Protein AF-A0A7S2RRD7-F1 (afdb_monomer)

Foldseek 3Di:
DPDPDAADDDPPPFDWAEKDWQAQDPPWGKMWTWTADAPDKIKIWIWTQDPVVSYIDTQAMEIDDAGFQYWEHFHNDSQWIWTWGDHPLAIWIFIFGDDRHPHDVPDYYHTHTQDTPPDDDDPSWHWRYKYFDHQDPPPDDPPDPPPSRRQWMWIDIPVDIDIDGHDVSHD

InterPro domains:
  IPR015943 WD40/YVTN repeat-like-containing domain superfamily [G3DSA:2.130.10.10] (2-171)
  IPR036322 WD40-repeat-containing domain s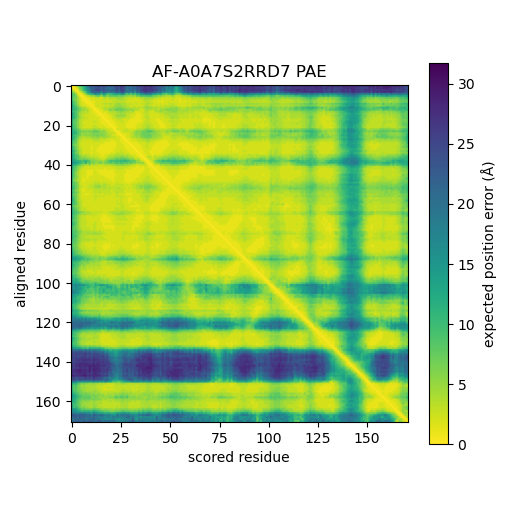uperfamily [SSF50978] (13-169)
  IPR040323 EARP and GARP complex-interacting protein 1 [PTHR14205] (6-167)
  IPR059104 EIPR1-like, beta-propeller [PF23609] (5-142)

Sequence (171 aa):
MFSTSAATYGLGKHHCRSIGAVCGVPDRHLFIAGTTCVNEGNEVHVVEFDENANAFQQVARFDHKGEVWDLAPHPSDASLLLTCSRNGGKSSGQLFRMDIEHVQPGESRELESLGALPIKTLGDSLLRRMVWHPAGDDDALPGAQARCTSERFVSVQDDTVRLWELAEGRL

Nearest PDB structures (foldseek):
  6bw3-assembly2_A  TM=5.111E-01  e=4.130E-05  Homo sapiens
  6bw3-assembly1_C  TM=5.225E-01  e=6.668E-05  Homo sapiens
  5vtb-assembly1_A  TM=5.385E-01  e=8.250E-05  Homo sapiens
  2yb8-assembly1_B  TM=5.044E-01  e=9.176E-05  Drosophila melanogaster
  7m40-assembly2_B  TM=4.758E-01  e=3.861E-04  Homo sapiens

Organism: NCBI:txid96639

Secondary structure (DSSP, 8-state):
---S-------TTSEEEEEEEE-S-TT-EEEEEEEE-SSS-EEEEEEEEETTTTEEEEEEEEEESSEEEEEEE-SS-TTEEEEEEEETTEEEEEEEE---SSPPTT--EE-EEEEE------TT--EEEEEEPP---TT--TTS-------EEEEEESS-EEEEE-BTTB-

Structure (mmCIF, N/CA/C/O backbone):
data_AF-A0A7S2RRD7-F1
#
_entry.id   AF-A0A7S2RRD7-F1
#
loop_
_atom_site.group_PDB
_atom_site.id
_atom_site.type_symbol
_atom_site.label_atom_id
_atom_site.label_alt_id
_atom_site.label_comp_id
_atom_site.label_asym_id
_atom_site.label_entity_id
_atom_site.label_seq_id
_atom_site.pdbx_PDB_ins_code
_atom_site.Cartn_x
_atom_site.Cartn_y
_atom_site.Cartn_z
_atom_site.occupancy
_atom_site.B_iso_or_equiv
_atom_site.auth_seq_id
_atom_site.auth_comp_id
_atom_site.auth_asym_id
_atom_site.auth_atom_id
_atom_site.pdbx_PDB_model_num
ATOM 1 N N . MET A 1 1 ? 22.011 -22.556 -8.743 1.00 44.22 1 MET A N 1
ATOM 2 C CA . MET A 1 1 ? 22.817 -21.378 -8.361 1.00 44.22 1 MET A CA 1
ATOM 3 C C . MET A 1 1 ? 21.889 -20.181 -8.408 1.00 44.22 1 MET A C 1
ATOM 5 O O . MET A 1 1 ? 21.369 -19.909 -9.479 1.00 44.22 1 MET A O 1
ATOM 9 N N . PHE A 1 2 ? 21.605 -19.537 -7.276 1.00 51.81 2 PHE A N 1
ATOM 10 C CA . PHE A 1 2 ? 20.899 -18.254 -7.283 1.00 51.81 2 PHE A CA 1
ATOM 11 C C . PHE A 1 2 ? 21.908 -17.177 -7.690 1.00 51.81 2 PHE A C 1
ATOM 13 O O . PHE A 1 2 ? 22.999 -17.126 -7.122 1.00 51.81 2 PHE A O 1
ATOM 20 N N . SER A 1 3 ? 21.582 -16.377 -8.705 1.00 52.97 3 SER A N 1
ATOM 21 C CA . SER A 1 3 ? 22.356 -15.181 -9.046 1.00 52.97 3 SER A CA 1
ATOM 22 C C . SER A 1 3 ? 22.359 -14.242 -7.834 1.00 52.97 3 SER A C 1
ATOM 24 O O . SER A 1 3 ? 21.310 -13.971 -7.257 1.00 52.97 3 SER A O 1
ATOM 26 N N . THR A 1 4 ? 23.534 -13.800 -7.391 1.00 61.62 4 THR A N 1
ATOM 27 C CA . THR A 1 4 ? 23.747 -13.134 -6.091 1.00 61.62 4 THR A CA 1
ATOM 28 C C . THR A 1 4 ? 23.563 -11.611 -6.118 1.00 61.62 4 THR A C 1
ATOM 30 O O . THR A 1 4 ? 24.089 -10.924 -5.246 1.00 61.62 4 THR A O 1
ATOM 33 N N . SER A 1 5 ? 22.846 -11.052 -7.097 1.00 79.00 5 SER A N 1
ATOM 34 C CA . SER A 1 5 ? 22.579 -9.607 -7.161 1.00 79.00 5 SER A CA 1
ATOM 35 C C . SER A 1 5 ? 21.092 -9.328 -6.954 1.00 79.00 5 SER A C 1
ATOM 37 O O . SER A 1 5 ? 20.273 -9.610 -7.825 1.00 79.00 5 SER A O 1
ATOM 39 N N . ALA A 1 6 ? 20.748 -8.802 -5.777 1.00 86.31 6 ALA A N 1
ATOM 40 C CA . ALA A 1 6 ? 19.395 -8.360 -5.464 1.00 86.31 6 ALA A CA 1
ATOM 41 C C . ALA A 1 6 ? 19.117 -6.996 -6.114 1.00 86.31 6 ALA A C 1
ATOM 43 O O . ALA A 1 6 ? 19.874 -6.044 -5.906 1.00 86.31 6 ALA A O 1
ATOM 44 N N . ALA A 1 7 ? 18.012 -6.882 -6.851 1.00 91.69 7 ALA A N 1
ATOM 45 C CA . ALA A 1 7 ? 17.498 -5.587 -7.277 1.00 91.69 7 ALA A CA 1
ATOM 46 C C . ALA A 1 7 ? 17.040 -4.788 -6.050 1.00 91.69 7 ALA A C 1
ATOM 48 O O . ALA A 1 7 ? 16.399 -5.328 -5.147 1.00 91.69 7 ALA A O 1
ATOM 49 N N . THR A 1 8 ? 17.391 -3.505 -5.994 1.00 92.69 8 THR A N 1
ATOM 50 C CA . THR A 1 8 ? 17.117 -2.650 -4.833 1.00 92.69 8 THR A CA 1
ATOM 51 C C . THR A 1 8 ? 16.448 -1.359 -5.276 1.00 92.69 8 THR A C 1
ATOM 53 O O . THR A 1 8 ? 16.852 -0.754 -6.266 1.00 92.69 8 THR A O 1
ATOM 56 N N . TYR A 1 9 ? 15.455 -0.924 -4.505 1.00 93.31 9 TYR A N 1
ATOM 57 C CA . TYR A 1 9 ? 14.816 0.381 -4.618 1.00 93.31 9 TYR A CA 1
ATOM 58 C C . TYR A 1 9 ? 14.896 1.102 -3.271 1.00 93.31 9 TYR A C 1
ATOM 60 O O . TYR A 1 9 ? 14.611 0.507 -2.231 1.00 93.31 9 TYR A O 1
ATOM 68 N N . GLY A 1 10 ? 15.297 2.373 -3.278 1.00 93.00 10 GLY A N 1
ATOM 69 C CA . GLY A 1 10 ? 15.380 3.199 -2.075 1.00 93.00 10 GLY A CA 1
ATOM 70 C C . GLY A 1 10 ? 14.196 4.158 -1.966 1.00 93.00 10 GLY A C 1
ATOM 71 O O . GLY A 1 10 ? 13.886 4.858 -2.923 1.00 93.00 10 GLY A O 1
ATOM 72 N N . LEU A 1 11 ? 13.596 4.263 -0.778 1.00 91.12 11 LEU A N 1
ATOM 73 C CA . LEU A 1 11 ? 12.492 5.191 -0.465 1.00 91.12 11 LEU A CA 1
ATOM 74 C C . LEU A 1 11 ? 12.994 6.585 -0.033 1.00 91.12 11 LEU A C 1
ATOM 76 O O . LEU A 1 11 ? 12.397 7.261 0.804 1.00 91.12 11 LEU A O 1
ATOM 80 N N . GLY A 1 12 ? 14.151 7.001 -0.553 1.00 87.62 12 GLY A N 1
ATOM 81 C CA . GLY A 1 12 ? 14.795 8.256 -0.174 1.00 87.62 12 GLY A CA 1
ATOM 82 C C . GLY A 1 12 ? 15.126 8.321 1.321 1.00 87.62 12 GLY A C 1
ATOM 83 O O . GLY A 1 12 ? 15.979 7.577 1.803 1.00 87.62 12 GLY A O 1
ATOM 84 N N . LYS A 1 13 ? 14.470 9.241 2.042 1.00 88.75 13 LYS A N 1
ATOM 85 C CA . LYS A 1 13 ? 14.697 9.491 3.478 1.00 88.75 13 LYS A CA 1
ATOM 86 C C . LYS A 1 13 ? 13.826 8.639 4.410 1.00 88.75 13 LYS A C 1
ATOM 88 O O . LYS A 1 13 ? 14.046 8.662 5.618 1.00 88.75 13 LYS A O 1
ATOM 93 N N . HIS A 1 14 ? 12.832 7.933 3.877 1.00 92.38 14 HIS A N 1
ATOM 94 C CA . HIS A 1 14 ? 11.856 7.203 4.677 1.00 92.38 14 HIS A CA 1
ATOM 95 C C . HIS A 1 14 ? 12.182 5.708 4.768 1.00 92.38 14 HIS A C 1
ATOM 97 O O . HIS A 1 14 ? 12.802 5.124 3.879 1.00 92.38 14 HIS A O 1
ATOM 103 N N . HIS A 1 15 ? 11.722 5.058 5.839 1.00 93.50 15 HIS A N 1
ATOM 104 C CA . HIS A 1 15 ? 11.793 3.603 5.967 1.00 93.50 15 HIS A CA 1
ATOM 105 C C . HIS A 1 15 ? 10.560 2.935 5.355 1.00 93.50 15 HIS A C 1
ATOM 107 O O . HIS A 1 15 ? 9.438 3.409 5.537 1.00 93.50 15 HIS A O 1
ATOM 113 N N . CYS A 1 16 ? 10.769 1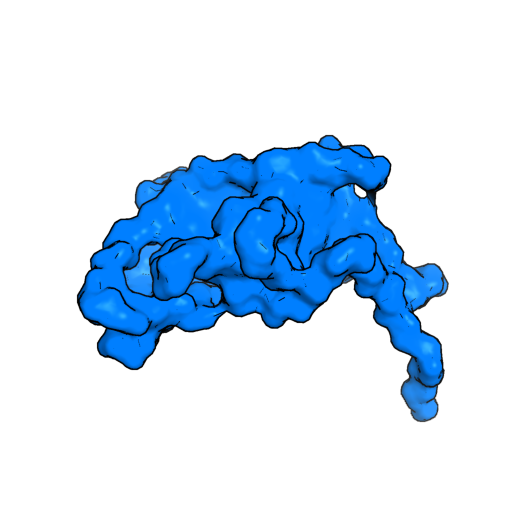.799 4.684 1.00 95.00 16 CYS A N 1
ATOM 114 C CA . CYS A 1 16 ? 9.684 0.923 4.243 1.00 95.00 16 CYS A CA 1
ATOM 115 C C . CYS A 1 16 ? 9.049 0.237 5.452 1.00 95.00 16 CYS A C 1
ATOM 117 O O . CYS A 1 16 ? 9.763 -0.285 6.312 1.00 95.00 16 CYS A O 1
ATOM 119 N N . ARG A 1 17 ? 7.719 0.185 5.494 1.00 95.19 17 ARG A N 1
ATOM 120 C CA . ARG A 1 17 ? 6.979 -0.520 6.546 1.00 95.19 17 ARG A CA 1
ATOM 121 C C . ARG A 1 17 ? 6.087 -1.623 6.016 1.00 95.19 17 ARG A C 1
ATOM 123 O O . ARG A 1 17 ? 5.987 -2.667 6.666 1.00 95.19 17 ARG A O 1
ATOM 130 N N . SER A 1 18 ? 5.442 -1.363 4.889 1.00 96.81 18 SER A N 1
ATOM 131 C CA . SER A 1 18 ? 4.472 -2.236 4.242 1.00 96.81 18 SER A CA 1
ATOM 132 C C . SER A 1 18 ? 4.817 -2.372 2.762 1.00 96.81 18 SER A C 1
ATOM 134 O O . SER A 1 18 ? 5.353 -1.448 2.150 1.00 96.81 18 SER A O 1
ATOM 136 N N . ILE A 1 19 ? 4.543 -3.547 2.200 1.00 97.19 19 ILE A N 1
ATOM 137 C CA . ILE A 1 19 ? 4.772 -3.857 0.790 1.00 97.19 19 ILE A CA 1
ATOM 138 C C . ILE A 1 19 ? 3.653 -4.767 0.284 1.00 97.19 19 ILE A C 1
ATOM 140 O O . ILE A 1 19 ? 3.164 -5.613 1.034 1.00 97.19 19 ILE A O 1
ATOM 144 N N . GLY A 1 20 ? 3.265 -4.606 -0.978 1.00 95.88 20 GLY A N 1
ATOM 145 C CA . GLY A 1 20 ? 2.287 -5.458 -1.649 1.00 95.88 20 GLY A CA 1
ATOM 146 C C . GLY A 1 20 ? 2.594 -5.606 -3.136 1.00 95.88 20 GLY A C 1
ATOM 147 O O . GLY A 1 20 ? 3.250 -4.750 -3.725 1.00 95.88 20 GLY A O 1
ATOM 148 N N . ALA A 1 21 ? 2.128 -6.693 -3.747 1.00 95.00 21 ALA A N 1
ATOM 149 C CA . ALA A 1 21 ? 2.133 -6.834 -5.201 1.00 95.00 21 ALA A CA 1
ATOM 150 C C . ALA A 1 21 ? 0.915 -6.108 -5.787 1.00 95.00 21 ALA A C 1
ATOM 152 O O . ALA A 1 21 ? -0.179 -6.202 -5.230 1.00 95.00 21 ALA A O 1
ATOM 153 N N . VAL A 1 22 ? 1.102 -5.395 -6.896 1.00 93.31 22 VAL A N 1
ATOM 154 C CA . VAL A 1 22 ? 0.007 -4.778 -7.650 1.00 93.31 22 VAL A CA 1
ATOM 155 C C . VAL A 1 22 ? -0.331 -5.705 -8.810 1.00 93.31 22 VAL A C 1
ATOM 157 O O . VAL A 1 22 ? 0.489 -5.945 -9.694 1.00 93.31 22 VAL A O 1
ATOM 160 N N . CYS A 1 23 ? -1.535 -6.263 -8.773 1.00 88.62 23 CYS A N 1
ATOM 161 C CA . CYS A 1 23 ? -2.044 -7.177 -9.789 1.00 88.62 23 CYS A CA 1
ATOM 162 C C . CYS A 1 23 ? -2.934 -6.430 -10.797 1.00 88.62 23 CYS A C 1
ATOM 164 O O . CYS A 1 23 ? -3.211 -5.243 -10.644 1.00 88.62 23 CYS A O 1
ATOM 166 N N . GLY A 1 24 ? -3.394 -7.127 -11.839 1.00 81.44 24 GLY A N 1
ATOM 167 C CA . GLY A 1 24 ? -4.324 -6.559 -12.825 1.00 81.44 24 GLY A CA 1
ATOM 168 C C . GLY A 1 24 ? -3.670 -5.733 -13.937 1.00 81.44 24 GLY A C 1
ATOM 169 O O . GLY A 1 24 ? -4.386 -5.170 -14.758 1.00 81.44 24 GLY A O 1
ATOM 170 N N . VAL A 1 25 ? -2.334 -5.690 -14.004 1.00 85.44 25 VAL A N 1
ATOM 171 C CA . VAL A 1 25 ? -1.587 -5.088 -15.120 1.00 85.44 25 VAL A CA 1
ATOM 172 C C . VAL A 1 25 ? -0.810 -6.189 -15.847 1.00 85.44 25 VAL A C 1
ATOM 174 O O . VAL A 1 25 ? 0.206 -6.650 -15.326 1.00 85.44 25 VAL A O 1
ATOM 177 N N . PRO A 1 26 ? -1.296 -6.673 -17.005 1.00 86.62 26 PRO A N 1
ATOM 178 C CA . PRO A 1 26 ? -0.611 -7.709 -17.772 1.00 86.62 26 PRO A CA 1
ATOM 179 C C . PRO A 1 26 ? 0.823 -7.302 -18.125 1.00 86.62 26 PRO A C 1
ATOM 181 O O . PRO A 1 26 ? 1.089 -6.129 -18.379 1.00 86.62 26 PRO A O 1
ATOM 184 N N . ASP A 1 27 ? 1.727 -8.282 -18.139 1.00 89.00 27 ASP A N 1
ATOM 185 C CA . ASP A 1 27 ? 3.131 -8.139 -18.555 1.00 89.00 27 ASP A CA 1
ATOM 186 C C . ASP A 1 27 ? 3.977 -7.143 -17.738 1.00 89.00 27 ASP A C 1
ATOM 188 O O . ASP A 1 27 ? 5.074 -6.774 -18.158 1.00 89.00 27 ASP A O 1
ATOM 192 N N . ARG A 1 28 ? 3.502 -6.717 -16.558 1.00 92.06 28 ARG A N 1
ATOM 193 C CA . ARG A 1 28 ? 4.215 -5.782 -15.676 1.00 92.06 28 ARG A CA 1
ATOM 194 C C . ARG A 1 28 ? 4.358 -6.334 -14.262 1.00 92.06 28 ARG A C 1
ATOM 196 O O . ARG A 1 28 ? 3.391 -6.779 -13.644 1.00 92.06 28 ARG A O 1
ATOM 203 N N . HIS A 1 29 ? 5.571 -6.261 -13.716 1.00 94.62 29 HIS A N 1
ATOM 204 C CA . HIS A 1 29 ? 5.879 -6.689 -12.349 1.00 94.62 29 HIS A CA 1
ATOM 205 C C . HIS A 1 29 ? 5.837 -5.496 -11.399 1.00 94.62 29 HIS A C 1
ATOM 207 O O . HIS A 1 29 ? 6.862 -4.881 -11.101 1.00 94.62 29 HIS A O 1
ATOM 213 N N . LEU A 1 30 ? 4.635 -5.157 -10.940 1.00 95.38 30 LEU A N 1
ATOM 214 C CA . LEU A 1 30 ? 4.408 -3.985 -10.105 1.00 95.38 30 LEU A CA 1
ATOM 215 C C . LEU A 1 30 ? 4.340 -4.336 -8.618 1.00 95.38 30 LEU A C 1
ATOM 217 O O . LEU A 1 30 ? 3.676 -5.285 -8.194 1.00 95.38 30 LEU A O 1
ATOM 221 N N . PHE A 1 31 ? 4.990 -3.507 -7.811 1.00 96.62 31 PHE A N 1
ATOM 222 C CA . PHE A 1 31 ? 4.965 -3.573 -6.357 1.00 96.62 31 PHE A CA 1
ATOM 223 C C . PHE A 1 31 ? 4.634 -2.203 -5.790 1.00 96.62 31 PHE A C 1
ATOM 225 O O . PHE A 1 31 ? 4.971 -1.173 -6.372 1.00 96.62 31 PHE A O 1
ATOM 232 N N . ILE A 1 32 ? 4.002 -2.194 -4.625 1.00 96.88 32 ILE A N 1
ATOM 233 C CA . ILE A 1 32 ? 3.710 -0.985 -3.873 1.00 96.88 32 ILE A CA 1
ATOM 234 C C . ILE A 1 32 ? 4.405 -1.037 -2.519 1.00 96.88 32 ILE A C 1
ATOM 236 O O . ILE A 1 32 ? 4.414 -2.082 -1.872 1.00 96.88 32 ILE A O 1
ATOM 240 N N . ALA A 1 33 ? 4.980 0.076 -2.081 1.00 97.56 33 ALA A N 1
ATOM 241 C CA . ALA A 1 33 ? 5.651 0.208 -0.796 1.00 97.56 33 ALA A CA 1
ATOM 242 C C . ALA A 1 33 ? 5.116 1.421 -0.034 1.00 97.56 33 ALA A C 1
ATOM 244 O O . ALA A 1 33 ? 4.970 2.501 -0.601 1.00 97.56 33 ALA A O 1
ATOM 245 N N . GLY A 1 34 ? 4.839 1.242 1.253 1.00 97.31 34 GLY A N 1
ATOM 246 C CA . GLY A 1 34 ? 4.339 2.282 2.145 1.00 97.31 34 GLY A CA 1
ATOM 247 C C . GLY A 1 34 ? 5.397 2.659 3.166 1.00 97.31 34 GLY A C 1
ATOM 248 O O . GLY A 1 34 ? 6.052 1.785 3.750 1.00 97.31 34 GLY A O 1
ATOM 249 N N . THR A 1 35 ? 5.576 3.958 3.385 1.00 96.75 35 THR A N 1
ATOM 250 C CA . THR A 1 35 ? 6.579 4.44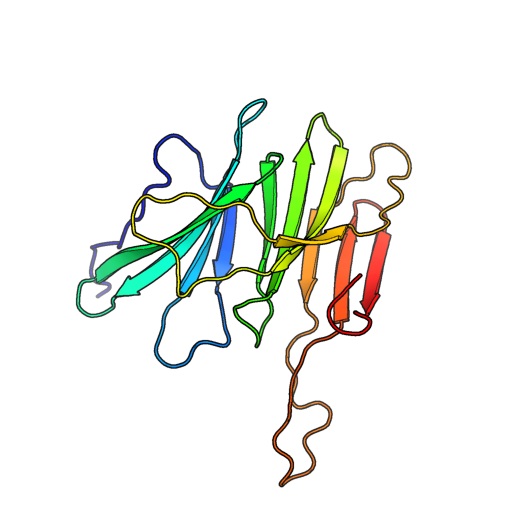8 4.327 1.00 96.75 35 THR A CA 1
ATOM 251 C C . THR A 1 35 ? 6.066 4.518 5.762 1.00 96.75 35 THR A C 1
ATOM 253 O O . THR A 1 35 ? 4.863 4.536 6.029 1.00 96.75 35 THR A O 1
ATOM 256 N N . THR A 1 36 ? 7.003 4.619 6.704 1.00 95.19 36 THR A N 1
ATOM 257 C CA . THR A 1 36 ? 6.719 4.970 8.098 1.00 95.19 36 THR A CA 1
ATOM 258 C C . THR A 1 36 ? 7.647 6.084 8.562 1.00 95.19 36 THR A C 1
ATOM 260 O O . THR A 1 36 ? 8.872 5.952 8.559 1.00 95.19 36 THR A O 1
ATOM 263 N N . CYS A 1 37 ? 7.050 7.194 8.974 1.00 92.44 37 CYS A N 1
ATOM 264 C CA . CYS A 1 37 ? 7.718 8.303 9.625 1.00 92.44 37 CYS A CA 1
ATOM 265 C C . CYS A 1 37 ? 6.754 8.957 10.615 1.00 92.44 37 CYS A C 1
ATOM 267 O O . CYS A 1 37 ? 5.615 9.283 10.270 1.00 92.44 37 CYS A O 1
ATOM 269 N N . VAL A 1 38 ? 7.212 9.136 11.85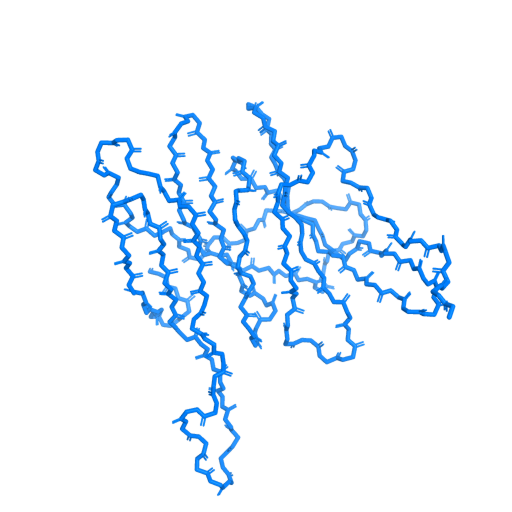2 1.00 86.50 38 VAL A N 1
ATOM 270 C CA . VAL A 1 38 ? 6.421 9.745 12.922 1.00 86.50 38 VAL A CA 1
ATOM 271 C C . VAL A 1 38 ? 6.502 11.264 12.783 1.00 86.50 38 VAL A C 1
ATOM 273 O O . VAL A 1 38 ? 7.595 11.813 12.701 1.00 86.50 38 VAL A O 1
ATOM 276 N N . ASN A 1 39 ? 5.355 11.945 12.817 1.00 80.81 39 ASN A N 1
ATOM 277 C CA . ASN A 1 39 ? 5.229 13.411 12.738 1.00 80.81 39 ASN A CA 1
ATOM 278 C C . ASN A 1 39 ? 5.690 14.069 11.418 1.00 80.81 39 ASN A C 1
ATOM 280 O O . ASN A 1 39 ? 5.670 15.295 11.330 1.00 80.81 39 ASN A O 1
ATOM 284 N N . GLU A 1 40 ? 6.046 13.296 10.391 1.00 84.69 40 GLU A N 1
ATOM 285 C CA . GLU A 1 40 ? 6.313 13.797 9.036 1.00 84.69 40 GLU A CA 1
ATOM 286 C C . GLU A 1 40 ? 5.300 13.236 8.025 1.00 84.69 40 GLU A C 1
ATOM 288 O O . GLU A 1 40 ? 4.536 12.309 8.316 1.00 84.69 40 GLU A O 1
ATOM 293 N N . GLY A 1 41 ? 5.278 13.821 6.823 1.00 88.81 41 GLY A N 1
ATOM 294 C CA . GLY A 1 41 ? 4.537 13.264 5.692 1.00 88.81 41 GLY A CA 1
ATOM 295 C C . GLY A 1 41 ? 5.073 11.882 5.326 1.00 88.81 41 GLY A C 1
ATOM 296 O O . GLY A 1 41 ? 6.274 11.639 5.402 1.00 88.81 41 GLY A O 1
ATOM 297 N N . ASN A 1 42 ? 4.172 10.976 4.964 1.00 94.50 42 ASN A N 1
ATOM 298 C CA . ASN A 1 42 ? 4.519 9.644 4.492 1.00 94.50 42 ASN A CA 1
ATOM 299 C C . ASN A 1 42 ? 4.202 9.539 3.003 1.00 94.50 42 ASN A C 1
ATOM 301 O O . ASN A 1 42 ? 3.520 10.393 2.444 1.00 94.50 42 ASN A O 1
ATOM 305 N N . GLU A 1 43 ? 4.706 8.495 2.365 1.00 95.56 43 GLU A N 1
ATOM 306 C CA . GLU A 1 43 ? 4.594 8.278 0.934 1.00 95.56 43 GLU A CA 1
ATOM 307 C C . GLU A 1 43 ? 4.186 6.825 0.648 1.00 95.56 43 GLU A C 1
ATOM 309 O O . GLU A 1 43 ? 4.457 5.892 1.414 1.00 95.56 43 GLU A O 1
ATOM 314 N N . VAL A 1 44 ? 3.537 6.636 -0.496 1.00 96.44 44 VAL A N 1
ATOM 315 C CA . VAL A 1 44 ? 3.256 5.342 -1.109 1.00 96.44 44 VAL A CA 1
ATOM 316 C C . VAL A 1 44 ? 3.922 5.325 -2.479 1.00 96.44 44 VAL A C 1
ATOM 318 O O . VAL A 1 44 ? 3.654 6.179 -3.319 1.00 96.44 44 VAL A O 1
ATOM 321 N N . HIS A 1 45 ? 4.806 4.362 -2.708 1.00 96.06 45 HIS A N 1
ATOM 322 C CA . HIS A 1 45 ? 5.586 4.235 -3.935 1.00 96.06 45 HIS A CA 1
ATOM 323 C C . HIS A 1 45 ? 5.095 3.038 -4.731 1.00 96.06 45 HIS A C 1
ATOM 325 O O . HIS A 1 45 ? 5.012 1.945 -4.181 1.00 96.06 45 HIS A O 1
ATOM 331 N N . VAL A 1 46 ? 4.837 3.228 -6.020 1.00 95.56 46 VAL A N 1
ATOM 332 C CA . VAL A 1 46 ? 4.622 2.138 -6.974 1.00 95.56 46 VAL A CA 1
ATOM 333 C C . VAL A 1 46 ? 5.894 1.985 -7.791 1.00 95.56 46 VAL A C 1
ATOM 335 O O . VAL A 1 46 ? 6.386 2.952 -8.380 1.00 95.56 46 VAL A O 1
ATOM 338 N N . VAL A 1 47 ? 6.438 0.775 -7.808 1.00 95.31 47 VAL A N 1
ATOM 339 C CA . VAL A 1 47 ? 7.677 0.437 -8.505 1.00 95.31 47 VAL A CA 1
ATOM 340 C C . VAL A 1 47 ? 7.462 -0.734 -9.443 1.00 95.31 47 VAL A C 1
ATOM 342 O O . VAL A 1 47 ? 6.691 -1.646 -9.152 1.00 95.31 47 VAL A O 1
ATOM 345 N N . GLU A 1 48 ? 8.176 -0.709 -10.555 1.00 95.31 48 GLU A N 1
ATOM 346 C CA . GLU A 1 48 ? 8.182 -1.766 -11.553 1.00 95.31 48 GLU A CA 1
ATOM 347 C C . GLU A 1 48 ? 9.529 -2.463 -11.555 1.00 95.31 48 GLU A C 1
ATOM 349 O O . GLU A 1 48 ? 10.573 -1.808 -11.545 1.00 95.31 48 GLU A O 1
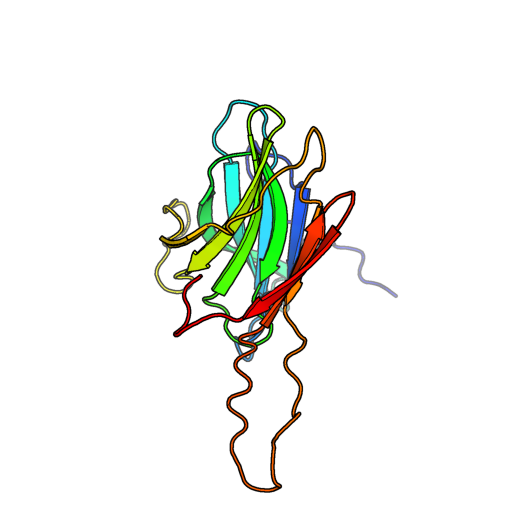ATOM 354 N N . PHE A 1 49 ? 9.499 -3.790 -11.538 1.00 95.69 49 PHE A N 1
ATOM 355 C CA . PHE A 1 49 ? 10.686 -4.604 -11.718 1.00 95.69 49 PHE A CA 1
ATOM 356 C C . PHE A 1 49 ? 10.893 -4.905 -13.203 1.00 95.69 49 PHE A C 1
ATOM 358 O O . PHE A 1 49 ? 10.058 -5.553 -13.830 1.00 95.69 49 PHE A O 1
ATOM 365 N N . ASP A 1 50 ? 12.024 -4.458 -13.744 1.00 93.94 50 ASP A N 1
ATOM 366 C CA . ASP A 1 50 ? 12.493 -4.848 -15.071 1.00 93.94 50 ASP A CA 1
ATOM 367 C C . ASP A 1 50 ? 13.388 -6.087 -14.936 1.00 93.94 50 ASP A C 1
ATOM 369 O O . ASP A 1 50 ? 14.516 -6.008 -14.434 1.00 93.94 50 ASP A O 1
ATOM 373 N N . GLU A 1 51 ? 12.881 -7.235 -15.391 1.00 91.38 51 GLU A N 1
ATOM 374 C CA . GLU A 1 51 ? 13.591 -8.515 -15.331 1.00 91.38 51 GLU A CA 1
ATOM 375 C C . GLU A 1 51 ? 14.884 -8.515 -16.160 1.00 91.38 51 GLU A C 1
ATOM 377 O O . GLU A 1 51 ? 15.862 -9.162 -15.779 1.00 91.38 51 GLU A O 1
ATOM 382 N N . ASN A 1 52 ? 14.922 -7.767 -17.270 1.00 91.81 52 ASN A N 1
ATOM 383 C CA . ASN A 1 52 ? 16.087 -7.708 -18.153 1.00 91.81 52 ASN A CA 1
ATOM 384 C C . ASN A 1 52 ? 17.200 -6.859 -17.538 1.00 91.81 52 ASN A C 1
ATOM 386 O O . ASN A 1 52 ? 18.378 -7.209 -17.626 1.00 91.81 52 ASN A O 1
ATOM 390 N N . ALA A 1 53 ? 16.827 -5.738 -16.916 1.00 92.19 53 ALA A N 1
ATOM 391 C CA . ALA A 1 53 ? 17.769 -4.840 -16.255 1.00 92.19 53 ALA A CA 1
ATOM 392 C C . ALA A 1 53 ? 18.129 -5.278 -14.823 1.00 92.19 53 ALA A C 1
ATOM 394 O O . ALA A 1 53 ? 19.085 -4.748 -14.254 1.00 92.19 53 ALA A O 1
ATOM 395 N N . ASN A 1 54 ? 17.378 -6.219 -14.233 1.00 92.44 54 ASN A N 1
ATOM 396 C CA . ASN A 1 54 ? 17.435 -6.578 -12.811 1.00 92.44 54 ASN A CA 1
ATOM 397 C C . ASN A 1 54 ? 17.384 -5.333 -11.906 1.00 92.44 54 ASN A C 1
ATOM 399 O O . ASN A 1 54 ? 18.190 -5.164 -10.985 1.00 92.44 54 ASN A O 1
ATOM 403 N N . ALA A 1 55 ? 16.462 -4.422 -12.211 1.00 93.31 55 ALA A N 1
ATOM 404 C CA . ALA A 1 55 ? 16.377 -3.116 -11.574 1.00 93.31 55 ALA A CA 1
ATOM 405 C C . ALA A 1 55 ? 14.924 -2.715 -11.324 1.00 93.31 55 ALA A C 1
ATOM 407 O O . ALA A 1 55 ? 14.026 -3.054 -12.091 1.00 93.31 55 ALA A O 1
ATOM 408 N N . PHE A 1 56 ? 14.713 -1.959 -10.249 1.00 94.19 56 PHE A N 1
ATOM 409 C CA . PHE A 1 56 ? 13.430 -1.329 -9.973 1.00 94.19 56 PHE A CA 1
ATOM 410 C C . PHE A 1 56 ? 13.402 0.092 -10.524 1.00 94.19 56 PHE A C 1
ATOM 412 O O . PHE A 1 56 ? 14.340 0.865 -10.315 1.00 94.19 56 PHE A O 1
ATOM 419 N N . GLN A 1 57 ? 12.293 0.452 -11.160 1.00 92.50 57 GLN A N 1
ATOM 420 C CA . GLN A 1 57 ? 12.005 1.810 -11.604 1.00 92.50 57 GLN A CA 1
ATOM 421 C C . GLN A 1 57 ? 10.795 2.354 -10.847 1.00 92.50 57 GLN A C 1
ATOM 423 O O . GLN A 1 57 ? 9.825 1.638 -10.607 1.00 92.50 57 GLN A O 1
ATOM 428 N N . GLN A 1 58 ? 10.847 3.626 -10.450 1.00 92.88 58 GLN A N 1
ATOM 429 C CA . GLN A 1 58 ? 9.690 4.285 -9.852 1.00 92.88 58 GLN A CA 1
ATOM 430 C C . GLN A 1 58 ? 8.662 4.582 -10.942 1.00 92.88 58 GLN A C 1
ATOM 432 O O . GLN A 1 58 ? 8.946 5.355 -11.854 1.00 92.88 58 GLN A O 1
ATOM 437 N N . VAL A 1 59 ? 7.470 4.010 -10.797 1.00 93.06 59 VAL A N 1
ATOM 438 C CA . VAL A 1 59 ? 6.317 4.277 -11.664 1.00 93.06 59 VAL A CA 1
ATOM 439 C C . VAL A 1 59 ? 5.540 5.471 -11.134 1.00 93.06 59 VAL A C 1
ATOM 441 O O . VAL A 1 59 ? 5.259 6.410 -11.866 1.00 93.06 59 VAL A O 1
ATOM 444 N N . ALA A 1 60 ? 5.227 5.461 -9.839 1.00 93.69 60 ALA A N 1
ATOM 445 C CA . ALA A 1 60 ? 4.466 6.524 -9.204 1.00 93.69 60 ALA A CA 1
ATOM 446 C C . ALA A 1 60 ? 4.878 6.705 -7.745 1.00 93.69 60 ALA A C 1
ATOM 448 O O . ALA A 1 60 ? 5.397 5.792 -7.099 1.00 93.69 60 ALA A O 1
ATOM 449 N N . ARG A 1 61 ? 4.629 7.902 -7.221 1.00 94.06 61 ARG A N 1
ATOM 450 C CA . ARG A 1 61 ? 4.800 8.234 -5.811 1.00 94.06 61 ARG A CA 1
ATOM 451 C C . ARG A 1 61 ? 3.646 9.115 -5.375 1.00 94.06 61 ARG A C 1
ATOM 453 O O . ARG A 1 61 ? 3.323 10.088 -6.058 1.00 94.06 61 ARG A O 1
ATOM 460 N N . PHE A 1 62 ? 3.055 8.761 -4.243 1.00 94.94 62 PHE A N 1
ATOM 461 C CA . PHE A 1 62 ? 1.921 9.472 -3.697 1.00 94.94 62 PHE A CA 1
ATOM 462 C C . PHE A 1 62 ? 2.141 9.888 -2.250 1.00 94.94 62 PHE A C 1
ATOM 464 O O . PHE A 1 62 ? 2.607 9.086 -1.445 1.00 94.94 62 PHE A O 1
ATOM 471 N N . ASP A 1 63 ? 1.744 11.106 -1.908 1.00 94.06 63 ASP A N 1
ATOM 472 C CA . ASP A 1 63 ? 1.719 11.597 -0.538 1.00 94.06 63 ASP A CA 1
ATOM 473 C C . ASP A 1 63 ? 0.609 10.887 0.253 1.00 94.06 63 ASP A C 1
ATOM 475 O O . ASP A 1 63 ? -0.523 10.713 -0.214 1.00 94.06 63 ASP A O 1
ATOM 479 N N . HIS A 1 64 ? 0.927 10.489 1.483 1.00 94.31 64 HIS A N 1
ATOM 480 C CA . HIS A 1 64 ? 0.033 9.780 2.393 1.00 94.31 64 HIS A CA 1
ATOM 481 C C . HIS A 1 64 ? 0.032 10.419 3.786 1.00 94.31 64 HIS A C 1
ATOM 483 O O . HIS A 1 64 ? 1.062 10.822 4.339 1.00 94.31 64 HIS A O 1
ATOM 489 N N . LYS A 1 65 ? -1.164 10.529 4.370 1.00 90.94 65 LYS A N 1
ATOM 490 C CA . LYS A 1 65 ? -1.363 11.085 5.709 1.00 90.94 65 LYS A CA 1
ATOM 491 C C . LYS A 1 65 ? -1.209 9.994 6.769 1.00 90.94 65 LYS A C 1
ATOM 493 O O . LYS A 1 65 ? -2.102 9.172 6.975 1.00 90.94 65 LYS A O 1
ATOM 498 N N . GLY A 1 66 ? -0.127 10.098 7.535 1.00 92.12 66 GLY A N 1
ATOM 499 C CA . GLY A 1 66 ? 0.195 9.178 8.624 1.00 92.12 66 GLY A CA 1
ATOM 500 C C . GLY A 1 66 ? 1.037 7.992 8.166 1.00 92.12 66 GLY A C 1
ATOM 501 O O . GLY A 1 66 ? 1.257 7.776 6.982 1.00 92.12 66 GLY A O 1
ATOM 502 N N . GLU A 1 67 ? 1.531 7.227 9.127 1.00 95.31 67 GLU A N 1
ATOM 503 C CA . GLU A 1 67 ? 2.384 6.067 8.873 1.00 95.31 67 GLU A CA 1
ATOM 504 C C . GLU A 1 67 ? 1.588 4.983 8.138 1.00 95.31 67 GLU A C 1
ATOM 506 O O . GLU A 1 67 ? 0.466 4.686 8.551 1.00 95.31 67 GLU A O 1
ATOM 511 N N . VAL A 1 68 ? 2.148 4.361 7.097 1.00 96.38 68 VAL A N 1
ATOM 512 C CA . VAL A 1 68 ? 1.457 3.338 6.295 1.00 96.38 68 VAL A CA 1
ATOM 513 C C . VAL A 1 68 ? 1.731 1.944 6.869 1.00 96.38 68 VAL A C 1
ATOM 515 O O . VAL A 1 68 ? 2.744 1.300 6.582 1.00 96.38 68 VAL A O 1
ATOM 518 N N . TRP A 1 69 ? 0.814 1.466 7.708 1.00 95.50 69 TRP A N 1
ATOM 519 C CA . TRP A 1 69 ? 0.952 0.205 8.444 1.00 95.50 69 TRP A CA 1
ATOM 520 C C . TRP A 1 69 ? 0.588 -1.027 7.624 1.00 95.50 69 TRP A C 1
ATOM 522 O O . TRP A 1 69 ? 1.184 -2.081 7.838 1.00 95.50 69 TRP A O 1
ATOM 532 N N . ASP A 1 70 ? -0.364 -0.894 6.706 1.00 97.12 70 ASP A N 1
ATOM 533 C CA . ASP A 1 70 ? -0.782 -1.975 5.818 1.00 97.12 70 ASP A CA 1
ATOM 534 C C . ASP A 1 70 ? -1.200 -1.424 4.456 1.00 97.12 70 ASP A C 1
ATOM 536 O O . ASP A 1 70 ? -1.792 -0.343 4.371 1.00 97.12 70 ASP A O 1
ATOM 540 N N . LEU A 1 71 ? -0.906 -2.198 3.415 1.00 97.06 71 LEU A N 1
ATOM 541 C CA . LEU A 1 71 ? -1.264 -1.927 2.031 1.00 97.06 71 LEU A CA 1
ATOM 542 C C . LEU A 1 71 ? -1.946 -3.164 1.465 1.00 97.06 71 LEU A C 1
ATOM 544 O O . LEU A 1 71 ? -1.366 -4.247 1.457 1.00 97.06 71 LEU A O 1
ATOM 548 N N . ALA A 1 72 ? -3.146 -2.981 0.934 1.00 95.81 72 ALA A N 1
ATOM 549 C CA . ALA A 1 72 ? -3.875 -4.018 0.227 1.00 95.81 72 ALA A CA 1
ATOM 550 C C . ALA A 1 72 ? -4.263 -3.494 -1.163 1.00 95.81 72 ALA A C 1
ATOM 552 O O . ALA A 1 72 ? -5.321 -2.874 -1.316 1.00 95.81 72 ALA A O 1
ATOM 553 N N . PRO A 1 73 ? -3.401 -3.694 -2.178 1.00 94.62 73 PRO A N 1
ATOM 554 C CA . PRO A 1 73 ? -3.764 -3.494 -3.579 1.00 94.62 73 PRO A CA 1
ATOM 555 C C . PRO A 1 73 ? -4.926 -4.404 -3.961 1.00 94.62 73 PRO A C 1
ATOM 557 O O . PRO A 1 73 ? -4.993 -5.548 -3.500 1.00 94.62 73 PRO A O 1
ATOM 560 N N . HIS A 1 74 ? -5.839 -3.909 -4.789 1.00 92.31 74 HIS A N 1
ATOM 561 C CA . HIS A 1 74 ? -6.946 -4.726 -5.270 1.00 92.31 74 HIS A CA 1
ATOM 562 C C . HIS A 1 74 ? -6.432 -5.845 -6.203 1.00 92.31 74 HIS A C 1
ATOM 564 O O . HIS A 1 74 ? -5.529 -5.617 -7.011 1.00 92.31 74 HIS A O 1
ATOM 570 N N . PRO A 1 75 ? -6.977 -7.074 -6.105 1.00 89.75 75 PRO A N 1
ATOM 571 C CA . PRO A 1 75 ? -6.421 -8.255 -6.774 1.00 89.75 75 PRO A CA 1
ATOM 572 C C . PRO A 1 75 ? -6.530 -8.240 -8.307 1.00 89.75 75 PRO A C 1
ATOM 574 O O . PRO A 1 75 ? -5.810 -8.983 -8.969 1.00 89.75 75 PRO A O 1
ATOM 577 N N . SER A 1 76 ? -7.413 -7.423 -8.881 1.00 86.69 76 SER A N 1
ATOM 578 C CA . SER A 1 76 ? -7.659 -7.364 -10.333 1.00 86.69 76 SER A CA 1
ATOM 579 C C . SER A 1 76 ? -7.764 -5.947 -10.906 1.00 86.69 76 SER A C 1
ATOM 581 O O . SER A 1 76 ? -7.899 -5.796 -12.114 1.00 86.69 76 SER A O 1
ATOM 583 N N . ASP A 1 77 ? -7.675 -4.911 -10.069 1.00 88.38 77 ASP A N 1
ATOM 584 C CA . ASP A 1 77 ? -7.815 -3.505 -10.472 1.00 88.38 77 ASP A CA 1
ATOM 585 C C . ASP A 1 77 ? -6.653 -2.723 -9.868 1.00 88.38 77 ASP A C 1
ATOM 587 O O . ASP A 1 77 ? -6.664 -2.368 -8.691 1.00 88.38 77 ASP A O 1
ATOM 591 N N . ALA A 1 78 ? -5.630 -2.467 -10.676 1.00 90.56 78 ALA A N 1
ATOM 592 C CA . ALA A 1 78 ? -4.420 -1.785 -10.233 1.00 90.56 78 ALA A CA 1
ATOM 593 C C . ALA A 1 78 ? -4.659 -0.335 -9.782 1.00 90.56 78 ALA A C 1
ATOM 595 O O . ALA A 1 78 ? -3.772 0.263 -9.175 1.00 90.56 78 ALA A O 1
ATOM 596 N N . SER A 1 79 ? -5.836 0.234 -10.065 1.00 90.88 79 SER A N 1
ATOM 597 C CA . SER A 1 79 ? -6.189 1.583 -9.636 1.00 90.88 79 SER A CA 1
ATOM 598 C C . SER A 1 79 ? -6.692 1.642 -8.195 1.00 90.88 79 SER A C 1
ATOM 600 O O . SER A 1 79 ? -6.734 2.729 -7.632 1.00 90.88 79 SER A O 1
ATOM 602 N N . LEU A 1 80 ? -7.058 0.521 -7.564 1.00 92.50 80 LEU A N 1
ATOM 603 C CA . LEU A 1 80 ? -7.650 0.525 -6.225 1.00 92.50 80 LEU A CA 1
ATOM 604 C C . LEU A 1 80 ? -6.662 0.068 -5.150 1.00 92.50 80 LEU A C 1
ATOM 606 O O . LEU A 1 80 ? -6.008 -0.972 -5.256 1.00 92.50 80 LEU A O 1
ATOM 610 N N . LEU A 1 81 ? -6.607 0.836 -4.063 1.00 94.94 81 LEU A N 1
ATOM 611 C CA . LEU A 1 81 ? -5.753 0.560 -2.915 1.00 94.94 81 LEU A CA 1
ATOM 612 C C . LEU A 1 81 ? -6.499 0.788 -1.606 1.00 94.94 81 LEU A C 1
ATOM 614 O O . LEU A 1 81 ? -7.034 1.865 -1.356 1.00 94.94 81 LEU A O 1
ATOM 618 N N . LEU A 1 82 ? -6.437 -0.198 -0.719 1.00 95.56 82 LEU A N 1
ATOM 619 C CA . LEU A 1 82 ? -6.771 -0.028 0.688 1.00 95.56 82 LEU A CA 1
ATOM 620 C C . LEU A 1 82 ? -5.494 0.228 1.492 1.00 95.56 82 LEU A C 1
ATOM 622 O O . LEU A 1 82 ? -4.515 -0.506 1.354 1.00 95.56 82 LEU A O 1
ATOM 626 N N . THR A 1 83 ? -5.511 1.228 2.375 1.00 96.31 83 THR A N 1
ATOM 627 C CA . THR A 1 83 ? -4.408 1.457 3.326 1.00 96.31 83 THR A CA 1
ATOM 628 C C . THR A 1 83 ? -4.881 1.491 4.768 1.00 96.31 83 THR A C 1
ATOM 630 O O . THR A 1 83 ? -5.876 2.156 5.076 1.00 96.31 83 THR A O 1
ATOM 633 N N . CYS A 1 84 ? -4.142 0.835 5.660 1.00 95.44 84 CYS A N 1
ATOM 634 C CA . CYS A 1 84 ? -4.235 1.084 7.094 1.00 95.44 84 CYS A CA 1
ATOM 635 C C . CYS A 1 84 ? -3.152 2.089 7.460 1.00 95.44 84 CYS A C 1
ATOM 637 O O . CYS A 1 84 ? -1.965 1.797 7.303 1.00 95.44 84 CYS A O 1
ATOM 639 N N . SER A 1 85 ? -3.545 3.241 7.990 1.00 93.94 85 SER A N 1
ATOM 640 C CA . SER A 1 85 ? -2.609 4.244 8.480 1.00 93.94 85 SER A CA 1
ATOM 641 C C . SER A 1 85 ? -2.725 4.458 9.976 1.00 93.94 85 SER A C 1
ATOM 643 O O . SER A 1 85 ? -3.751 4.155 10.589 1.00 93.94 85 SER A O 1
ATOM 645 N N . ARG A 1 86 ? -1.656 4.980 10.580 1.00 91.94 86 ARG A N 1
ATOM 646 C CA . ARG A 1 86 ? -1.673 5.447 11.965 1.00 91.94 86 ARG A CA 1
ATOM 647 C C . ARG A 1 86 ? -1.202 6.885 12.040 1.00 91.94 86 ARG A C 1
ATOM 649 O O . ARG A 1 86 ? -0.211 7.265 11.424 1.00 91.94 86 ARG A O 1
ATOM 656 N N . ASN A 1 87 ? -1.900 7.671 12.846 1.00 88.44 87 ASN A N 1
ATOM 657 C CA . ASN A 1 87 ? -1.487 9.019 13.189 1.00 88.44 87 ASN A CA 1
ATOM 658 C C . ASN A 1 87 ? -1.856 9.311 14.647 1.00 88.44 87 ASN A C 1
ATOM 660 O O . ASN A 1 87 ? -3.000 9.105 15.056 1.00 88.44 87 ASN A O 1
ATOM 664 N N . GLY A 1 88 ? -0.881 9.742 15.451 1.00 83.44 88 GLY A N 1
ATOM 665 C CA . GLY A 1 88 ? -1.104 10.098 16.856 1.00 83.44 88 GLY A CA 1
ATOM 666 C C . GLY A 1 88 ? -1.737 8.974 17.687 1.00 83.44 88 GLY A C 1
ATOM 667 O O . GLY A 1 88 ? -2.642 9.227 18.476 1.00 83.44 88 GLY A O 1
ATOM 668 N N . GLY A 1 89 ? -1.325 7.721 17.456 1.00 81.56 89 GLY A N 1
ATOM 669 C CA . GLY A 1 89 ? -1.850 6.543 18.159 1.00 81.56 89 GLY A CA 1
ATOM 670 C C . GLY A 1 89 ? -3.216 6.043 17.677 1.00 81.56 89 GLY A C 1
ATOM 671 O O . GLY A 1 89 ? -3.643 4.980 18.111 1.00 81.56 89 GLY A O 1
ATOM 672 N N . LYS A 1 90 ? -3.879 6.741 16.749 1.00 86.06 90 LYS A N 1
ATOM 673 C CA . LYS A 1 90 ? -5.150 6.307 16.151 1.00 86.06 90 LYS A CA 1
ATOM 674 C C . LYS A 1 90 ? -4.903 5.636 14.811 1.00 86.06 90 LYS A C 1
ATOM 676 O O . LYS A 1 90 ? -4.089 6.122 14.029 1.00 86.06 90 LYS A O 1
ATOM 681 N N . SER A 1 91 ? -5.611 4.545 14.543 1.00 90.75 91 SER A N 1
ATOM 682 C CA . SER A 1 91 ? -5.581 3.864 13.248 1.00 90.75 91 SER A CA 1
ATOM 683 C C . SER A 1 91 ? -6.779 4.247 12.381 1.00 90.75 91 SER A C 1
ATOM 685 O O . SER A 1 91 ? -7.898 4.319 12.892 1.00 90.75 91 SER A O 1
ATOM 687 N N . SER A 1 92 ? -6.568 4.395 11.078 1.00 91.25 92 SER A N 1
ATOM 688 C CA . SER A 1 92 ? -7.615 4.620 10.078 1.00 91.25 92 SER A CA 1
ATOM 689 C C . SER A 1 92 ? -7.460 3.663 8.903 1.00 91.25 92 SER A C 1
ATOM 691 O O . SER A 1 92 ? -6.346 3.379 8.473 1.00 91.25 92 SER A O 1
ATOM 693 N N . GLY A 1 93 ? -8.584 3.178 8.379 1.00 93.56 93 GLY A N 1
ATOM 694 C CA . GLY A 1 93 ? -8.642 2.458 7.110 1.00 93.56 93 GLY A CA 1
ATOM 695 C C . GLY A 1 93 ? -9.232 3.367 6.040 1.00 93.56 93 GLY A C 1
ATOM 696 O O . GLY A 1 93 ? -10.241 4.028 6.293 1.00 93.56 93 GLY A O 1
ATOM 697 N N . GLN A 1 94 ? -8.621 3.409 4.862 1.00 94.38 94 GLN A N 1
ATOM 698 C CA . GLN A 1 94 ? -9.083 4.236 3.746 1.00 94.38 94 GLN A CA 1
ATOM 699 C C . GLN A 1 94 ? -8.963 3.487 2.421 1.00 94.38 94 GLN A C 1
ATOM 701 O O . GLN A 1 94 ? -8.027 2.707 2.237 1.00 94.38 94 GLN A O 1
ATOM 706 N N . LEU A 1 95 ? -9.905 3.762 1.519 1.00 94.81 95 LEU A N 1
ATOM 707 C CA . LEU A 1 95 ? -9.883 3.343 0.124 1.00 94.81 95 LEU A CA 1
ATOM 708 C C . LEU A 1 95 ? -9.431 4.516 -0.745 1.00 94.81 95 LEU A C 1
ATOM 710 O O . LEU A 1 95 ? -9.952 5.628 -0.624 1.00 94.81 95 LEU A O 1
ATOM 714 N N . PHE A 1 96 ? -8.498 4.242 -1.644 1.00 95.06 96 PHE A N 1
ATOM 715 C CA . PHE A 1 96 ? -7.922 5.210 -2.560 1.00 95.06 96 PHE A CA 1
ATOM 716 C C . PHE A 1 96 ? -7.997 4.730 -4.003 1.00 95.06 96 PHE A C 1
ATOM 718 O O . PHE A 1 96 ? -7.946 3.525 -4.267 1.00 95.06 96 PHE A O 1
ATOM 725 N N . ARG A 1 97 ? -8.042 5.700 -4.919 1.00 92.56 97 ARG A N 1
ATOM 726 C CA . ARG A 1 97 ? -7.695 5.507 -6.321 1.00 92.56 97 ARG A CA 1
ATOM 727 C C . ARG A 1 97 ? -6.267 5.982 -6.581 1.00 92.56 97 ARG A C 1
ATOM 729 O O . ARG A 1 97 ? -5.868 7.063 -6.144 1.00 92.56 97 ARG A O 1
ATOM 736 N N . MET A 1 98 ? -5.518 5.162 -7.304 1.00 91.44 98 MET A N 1
ATOM 737 C CA . MET A 1 98 ? -4.165 5.413 -7.777 1.00 91.44 98 MET A CA 1
ATOM 738 C C . MET A 1 98 ? -4.189 5.573 -9.294 1.00 91.44 98 MET A C 1
ATOM 740 O O . MET A 1 98 ? -4.608 4.668 -10.013 1.00 91.44 98 MET A O 1
ATOM 744 N N . ASP A 1 99 ? -3.701 6.707 -9.784 1.00 87.94 99 ASP A N 1
ATOM 745 C CA . ASP A 1 99 ? -3.422 6.903 -11.207 1.00 87.94 99 ASP A CA 1
ATOM 746 C C . ASP A 1 99 ? -1.938 6.615 -11.456 1.00 87.94 99 ASP A C 1
ATOM 748 O O . ASP A 1 99 ? -1.084 7.462 -11.197 1.00 87.94 99 ASP A O 1
ATOM 752 N N . ILE A 1 100 ? -1.629 5.384 -11.872 1.00 85.06 100 ILE A N 1
ATOM 753 C CA . ILE A 1 100 ? -0.248 4.900 -12.025 1.00 85.06 100 ILE A CA 1
ATOM 754 C C . ILE A 1 100 ? 0.373 5.221 -13.392 1.00 85.06 100 ILE A C 1
ATOM 756 O O . ILE A 1 100 ? 1.585 5.100 -13.532 1.00 85.06 100 ILE A O 1
ATOM 760 N N . GLU A 1 101 ? -0.412 5.619 -14.399 1.00 79.50 101 GLU A N 1
ATOM 761 C CA . GLU A 1 101 ? 0.095 5.811 -15.772 1.00 79.50 101 GLU A CA 1
ATOM 762 C C . GLU A 1 101 ? 0.531 7.254 -16.079 1.00 79.50 101 GLU A C 1
ATOM 764 O O . GLU A 1 101 ? 1.232 7.489 -17.061 1.00 79.50 101 GLU A O 1
ATOM 769 N N . HIS A 1 102 ? 0.183 8.223 -15.226 1.00 68.56 102 HIS A N 1
ATOM 770 C CA . HIS A 1 102 ? 0.403 9.653 -15.493 1.00 68.56 102 HIS A CA 1
ATOM 771 C C . HIS A 1 102 ? 1.316 10.364 -14.484 1.00 68.56 102 HIS A C 1
ATOM 773 O O . HIS A 1 102 ? 1.262 11.592 -14.367 1.00 68.56 102 HIS A O 1
ATOM 779 N N . VAL A 1 103 ? 2.143 9.628 -13.738 1.00 71.06 103 VAL A N 1
ATOM 780 C CA . VAL A 1 103 ? 3.074 10.225 -12.768 1.00 71.06 103 VAL A CA 1
ATOM 781 C C . VAL A 1 103 ? 4.458 10.349 -13.389 1.00 71.06 103 VAL A C 1
ATOM 783 O O . VAL A 1 103 ? 5.062 9.359 -13.794 1.00 71.06 103 VAL A O 1
ATOM 786 N N . GLN A 1 104 ? 4.980 11.574 -13.474 1.00 72.62 104 GLN A N 1
ATOM 787 C CA . GLN A 1 104 ? 6.343 11.777 -13.955 1.00 72.62 104 GLN A CA 1
ATOM 788 C C . GLN A 1 104 ? 7.356 11.289 -12.907 1.00 72.62 104 GLN A C 1
ATOM 790 O O . GLN A 1 104 ? 7.140 11.481 -11.704 1.00 72.62 104 GLN A O 1
ATOM 795 N N . PRO A 1 105 ? 8.498 10.713 -13.326 1.00 68.94 105 PRO A N 1
ATOM 796 C CA . PRO A 1 105 ? 9.569 10.361 -12.404 1.00 68.94 105 PRO A CA 1
ATOM 797 C C . PRO A 1 105 ? 9.984 11.564 -11.545 1.00 68.94 105 PRO A C 1
ATOM 799 O O . PRO A 1 105 ? 10.360 12.614 -12.062 1.00 68.94 105 PRO A O 1
ATOM 802 N N . GLY A 1 106 ? 9.914 11.410 -10.221 1.00 71.81 106 GLY A N 1
ATOM 803 C CA . GLY A 1 106 ? 10.258 12.464 -9.260 1.00 71.81 106 GLY A CA 1
ATOM 804 C C . GLY A 1 106 ? 9.101 13.380 -8.840 1.00 71.81 106 GLY A C 1
ATOM 805 O O . GLY A 1 106 ? 9.250 14.101 -7.854 1.00 71.81 106 GLY A O 1
ATOM 806 N N . GLU A 1 107 ? 7.935 13.316 -9.485 1.00 82.69 107 GLU A N 1
ATOM 807 C CA . GLU A 1 107 ? 6.723 13.988 -9.000 1.00 82.69 107 GLU A CA 1
ATOM 808 C C . GLU A 1 107 ? 6.159 13.241 -7.773 1.00 82.69 107 GLU A C 1
ATOM 810 O O . GLU A 1 107 ? 6.399 12.043 -7.588 1.00 82.69 107 GLU A O 1
ATOM 815 N N . SER A 1 108 ? 5.477 13.958 -6.879 1.00 83.62 108 SER A N 1
ATOM 816 C CA . SER A 1 108 ? 4.617 13.360 -5.849 1.00 83.62 108 SER A CA 1
ATOM 817 C C . SER A 1 108 ? 3.204 13.889 -6.045 1.00 83.62 108 SER A C 1
ATOM 819 O O . SER A 1 108 ? 3.034 15.060 -6.393 1.00 83.62 108 SER A O 1
ATOM 821 N N . ARG A 1 109 ? 2.202 13.033 -5.850 1.00 88.19 109 ARG A N 1
ATOM 822 C CA . ARG A 1 109 ? 0.781 13.381 -5.988 1.00 88.19 109 ARG A CA 1
ATOM 823 C C . ARG A 1 109 ? -0.011 12.966 -4.765 1.00 88.19 109 ARG A C 1
ATOM 825 O O . ARG A 1 109 ? 0.332 12.000 -4.106 1.00 88.19 109 ARG A O 1
ATOM 832 N N . GLU A 1 110 ? -1.120 13.628 -4.479 1.00 87.94 110 GLU A N 1
ATOM 833 C CA . GLU A 1 110 ? -2.024 13.125 -3.443 1.00 87.94 110 GLU A CA 1
ATOM 834 C C . GLU A 1 110 ? -2.804 11.903 -3.954 1.00 87.94 110 GLU A C 1
ATOM 836 O O . GLU A 1 110 ? -3.233 11.868 -5.109 1.00 87.94 110 GLU A O 1
ATOM 841 N N . LEU A 1 111 ? -3.009 10.901 -3.092 1.00 89.12 111 LEU A N 1
ATOM 842 C CA . LEU A 1 111 ? -3.936 9.805 -3.383 1.00 89.12 111 LEU A CA 1
ATOM 843 C C . LEU A 1 111 ? -5.381 10.324 -3.428 1.00 89.12 111 LEU A C 1
ATOM 845 O O . LEU A 1 111 ? -5.830 11.019 -2.510 1.00 89.12 111 LEU A O 1
ATOM 849 N N . GLU A 1 112 ? -6.151 9.922 -4.444 1.00 91.19 112 GLU A N 1
ATOM 850 C CA . GLU A 1 112 ? -7.576 10.253 -4.517 1.00 91.19 112 GLU A CA 1
ATOM 851 C C . GLU A 1 112 ? -8.340 9.399 -3.497 1.00 91.19 112 GLU A C 1
ATOM 853 O O . GLU A 1 112 ? -8.526 8.197 -3.679 1.00 91.19 112 GLU A O 1
ATOM 858 N N . SER A 1 113 ? -8.785 10.006 -2.396 1.00 91.50 113 SER A N 1
ATOM 859 C CA . SER A 1 113 ? -9.571 9.306 -1.375 1.00 91.50 113 SER A CA 1
ATOM 860 C C . SER A 1 113 ? -10.977 8.992 -1.889 1.00 91.50 113 SER A C 1
ATOM 862 O O . SER A 1 113 ? -11.784 9.899 -2.082 1.00 91.50 113 SER A O 1
ATOM 864 N N . LEU A 1 114 ? -11.303 7.704 -2.010 1.00 90.56 114 LEU A N 1
ATOM 865 C CA . LEU A 1 114 ? -12.639 7.213 -2.374 1.00 90.56 114 LEU A CA 1
ATOM 866 C C . LEU A 1 114 ? -13.554 7.024 -1.162 1.00 90.56 114 LEU A C 1
ATOM 868 O O . LEU A 1 114 ? -14.774 6.993 -1.307 1.00 90.56 114 LEU A O 1
ATOM 872 N N . GLY A 1 115 ? -12.975 6.921 0.034 1.00 89.00 115 GLY A N 1
ATOM 873 C CA . GLY A 1 115 ? -13.724 6.863 1.281 1.00 89.00 115 GLY A CA 1
ATOM 874 C C . GLY A 1 115 ? -12.859 6.446 2.464 1.00 89.00 115 GLY A C 1
ATOM 875 O O . GLY A 1 115 ? -11.799 5.839 2.307 1.00 89.00 115 GLY A O 1
ATOM 876 N N . ALA A 1 116 ? -13.322 6.772 3.667 1.00 89.69 116 ALA A N 1
ATOM 877 C CA . ALA A 1 116 ? -12.744 6.270 4.906 1.00 89.69 116 ALA A CA 1
ATOM 878 C C . ALA A 1 116 ? -13.670 5.208 5.493 1.00 89.69 116 ALA A C 1
ATOM 880 O O . ALA A 1 116 ? -14.887 5.390 5.518 1.00 89.69 116 ALA A O 1
ATOM 881 N N . LEU A 1 117 ? -13.100 4.117 6.002 1.00 86.31 117 LEU A N 1
ATOM 882 C CA . LEU A 1 117 ? -13.901 3.109 6.675 1.00 86.31 117 LEU A CA 1
ATOM 883 C C . LEU A 1 117 ? -14.484 3.710 7.966 1.00 86.31 117 LEU A C 1
ATOM 885 O O . LEU A 1 117 ? -13.727 4.292 8.753 1.00 86.31 117 LEU A O 1
ATOM 889 N N . PRO A 1 118 ? -15.783 3.514 8.259 1.00 81.94 118 PRO A N 1
ATOM 890 C CA . PRO A 1 118 ? -16.404 3.931 9.515 1.00 81.94 118 PRO A CA 1
ATOM 891 C C . PRO A 1 118 ? -15.997 2.990 10.664 1.00 81.94 118 PRO A C 1
ATOM 893 O O . PRO A 1 118 ? -16.822 2.347 11.321 1.00 81.94 118 PRO A O 1
ATOM 896 N N . ILE A 1 119 ? -14.691 2.875 10.904 1.00 73.88 119 ILE A N 1
ATOM 897 C CA . ILE A 1 119 ? -14.123 2.079 11.984 1.00 73.88 119 ILE A CA 1
ATOM 898 C C . ILE A 1 119 ? -14.373 2.821 13.289 1.00 73.88 119 ILE A C 1
ATOM 900 O O . ILE A 1 119 ? -13.767 3.849 13.584 1.00 73.88 119 ILE A O 1
ATOM 904 N N . LYS A 1 120 ? -15.281 2.270 14.091 1.00 67.81 120 LYS A N 1
ATOM 905 C CA . LYS A 1 120 ? -15.413 2.652 15.492 1.00 67.81 120 LYS A CA 1
ATOM 906 C C . LYS A 1 120 ? -14.317 1.943 16.272 1.00 67.81 120 LYS A C 1
ATOM 908 O O . LYS A 1 120 ? -14.450 0.760 16.565 1.00 67.81 120 LYS A O 1
ATOM 913 N N . THR A 1 121 ? -13.258 2.675 16.580 1.00 63.31 121 THR A N 1
ATOM 914 C CA . THR A 1 121 ? -12.227 2.273 17.535 1.00 63.31 121 THR A CA 1
ATOM 915 C C . THR A 1 121 ? -12.886 2.180 18.915 1.00 63.31 121 THR A C 1
ATOM 917 O O . THR A 1 121 ? -13.317 3.199 19.460 1.00 63.31 121 THR A O 1
ATOM 920 N N . LEU A 1 122 ? -13.061 0.974 19.460 1.00 56.31 122 LEU A N 1
ATOM 921 C CA . LEU A 1 122 ? -13.513 0.804 20.842 1.00 56.31 122 LEU A CA 1
ATOM 922 C C . LEU A 1 122 ? -12.270 0.811 21.745 1.00 56.31 122 LEU A C 1
ATOM 924 O O . LEU A 1 122 ? -11.474 -0.123 21.712 1.00 56.31 122 LEU A O 1
ATOM 928 N N . GLY A 1 123 ? -12.074 1.882 22.518 1.00 67.81 123 GLY A N 1
ATOM 929 C CA . GLY A 1 123 ? -10.860 2.049 23.329 1.00 67.81 123 GLY A CA 1
ATOM 930 C C . GLY A 1 123 ? -9.590 2.112 22.471 1.00 67.81 123 GLY A C 1
ATOM 931 O O . GLY A 1 123 ? -9.566 2.817 21.463 1.00 67.81 123 GLY A O 1
ATOM 932 N N . ASP A 1 124 ? -8.563 1.351 22.861 1.00 72.69 124 ASP A N 1
ATOM 933 C CA . ASP A 1 124 ? -7.259 1.276 22.183 1.00 72.69 124 ASP A CA 1
ATOM 934 C C . ASP A 1 124 ? -7.201 0.203 21.070 1.00 72.69 124 ASP A C 1
ATOM 936 O O . ASP A 1 124 ? -6.110 -0.168 20.640 1.00 72.69 124 ASP A O 1
ATOM 940 N N . SER A 1 125 ? -8.343 -0.334 20.608 1.00 83.69 125 SER A N 1
ATOM 941 C CA . SER A 1 125 ? -8.381 -1.359 19.546 1.00 83.69 125 SER A CA 1
ATOM 942 C C . SER A 1 125 ? -7.925 -0.788 18.204 1.00 83.69 125 SER A C 1
ATOM 944 O O . SER A 1 125 ? -8.546 0.122 17.666 1.00 83.69 125 SER A O 1
ATOM 946 N N . LEU A 1 126 ? -6.848 -1.312 17.627 1.00 89.06 126 LEU A N 1
ATOM 947 C CA . LEU A 1 126 ? -6.239 -0.742 16.426 1.00 89.06 126 LEU A CA 1
ATOM 948 C C . LEU A 1 126 ? -6.562 -1.577 15.193 1.00 89.06 126 LEU A C 1
ATOM 950 O O . LEU A 1 126 ? -6.508 -2.804 15.229 1.00 89.06 126 LEU A O 1
ATOM 954 N N . LEU A 1 127 ? -6.823 -0.910 14.067 1.00 92.06 127 LEU A N 1
ATOM 955 C CA . LEU A 1 127 ? -6.816 -1.555 12.759 1.00 92.06 127 LEU A CA 1
ATOM 956 C C . LEU A 1 127 ? -5.401 -2.080 12.489 1.00 92.06 127 LEU A C 1
ATOM 958 O O . LEU A 1 127 ? -4.417 -1.347 12.609 1.00 92.06 127 LEU A O 1
ATOM 962 N N . ARG A 1 128 ? -5.309 -3.370 12.163 1.00 92.44 128 ARG A N 1
ATOM 963 C CA . ARG A 1 128 ? -4.046 -4.083 11.939 1.00 92.44 128 ARG A CA 1
ATOM 964 C C . ARG A 1 128 ? -3.816 -4.433 10.485 1.00 92.44 128 ARG A C 1
ATOM 966 O O . ARG A 1 128 ? -2.670 -4.413 10.048 1.00 92.44 128 ARG A O 1
ATOM 973 N N . ARG A 1 129 ? -4.876 -4.820 9.775 1.00 94.31 129 ARG A N 1
ATOM 974 C CA . ARG A 1 129 ? -4.778 -5.320 8.404 1.00 94.31 129 ARG A CA 1
ATOM 975 C C . ARG A 1 129 ? -6.087 -5.156 7.652 1.00 94.31 129 ARG A C 1
ATOM 977 O O . ARG A 1 129 ? -7.160 -5.223 8.254 1.00 94.31 129 ARG A O 1
ATOM 984 N N . MET A 1 130 ? -5.993 -5.023 6.339 1.00 94.12 130 MET A N 1
ATOM 985 C CA . MET A 1 130 ? -7.098 -5.201 5.412 1.00 94.12 130 MET A CA 1
ATOM 986 C C . MET A 1 130 ? -6.712 -6.192 4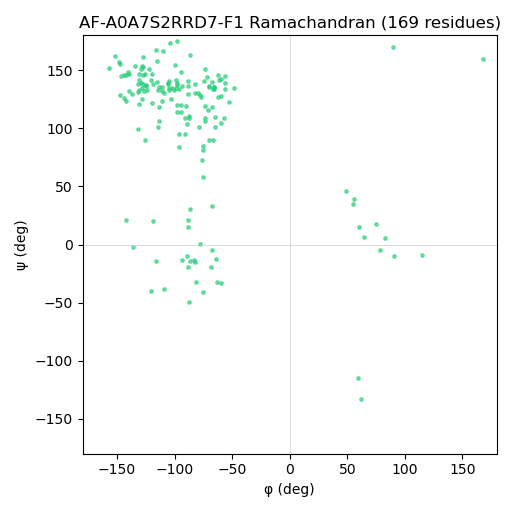.322 1.00 94.12 130 MET A C 1
ATOM 988 O O . MET A 1 130 ? -5.556 -6.283 3.928 1.00 94.12 130 MET A O 1
ATOM 992 N N . VAL A 1 131 ? -7.679 -6.975 3.858 1.00 93.69 131 VAL A N 1
ATOM 993 C CA . VAL A 1 131 ? -7.450 -7.986 2.826 1.00 93.69 131 VAL A CA 1
ATOM 994 C C . VAL A 1 131 ? -8.657 -8.009 1.908 1.00 93.69 131 VAL A C 1
ATOM 996 O O . VAL A 1 131 ? -9.779 -8.200 2.377 1.00 93.69 131 VAL A O 1
ATOM 999 N N . TRP A 1 132 ? -8.435 -7.815 0.612 1.00 92.44 132 TRP A N 1
ATOM 1000 C CA . TRP A 1 132 ? -9.483 -7.993 -0.386 1.00 92.44 132 TRP A CA 1
ATOM 1001 C C . TRP A 1 132 ? -9.968 -9.435 -0.401 1.00 92.44 132 TRP A C 1
ATOM 1003 O O . TRP A 1 132 ? -9.185 -10.367 -0.205 1.00 92.44 132 TRP A O 1
ATOM 1013 N N . HIS A 1 133 ? -11.256 -9.625 -0.670 1.00 88.75 133 HIS A N 1
ATOM 1014 C CA . HIS A 1 133 ? -11.733 -10.936 -1.065 1.00 88.75 133 HIS A CA 1
ATOM 1015 C C . HIS A 1 133 ? -10.925 -11.362 -2.301 1.00 88.75 133 HIS A C 1
ATOM 1017 O O . HIS A 1 133 ? -10.694 -10.530 -3.188 1.00 88.75 133 HIS A O 1
ATOM 1023 N N . PRO A 1 134 ? -10.421 -12.604 -2.364 1.00 79.12 134 PRO A N 1
ATOM 1024 C CA . PRO A 1 134 ? -9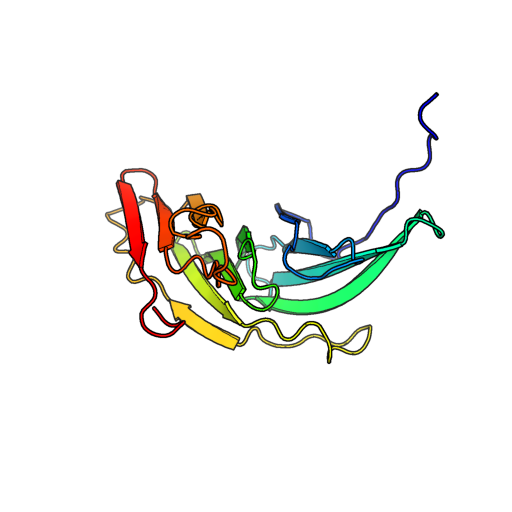.688 -13.044 -3.536 1.00 79.12 134 PRO A CA 1
ATOM 1025 C C . PRO A 1 134 ? -10.576 -12.873 -4.768 1.00 79.12 134 PRO A C 1
ATOM 1027 O O . PRO A 1 134 ? -11.782 -13.125 -4.722 1.00 79.12 134 PRO A O 1
ATOM 1030 N N . ALA A 1 135 ? -9.977 -12.413 -5.859 1.00 64.25 135 ALA A N 1
ATOM 1031 C CA . ALA A 1 135 ? -10.625 -12.436 -7.154 1.00 64.25 135 ALA A CA 1
ATOM 1032 C C . ALA A 1 135 ? -10.787 -13.912 -7.564 1.00 64.25 135 ALA A C 1
ATOM 1034 O O . ALA A 1 135 ? -9.860 -14.520 -8.093 1.00 64.25 135 ALA A O 1
ATOM 1035 N N . GLY A 1 136 ? -11.911 -14.523 -7.191 1.00 58.84 136 GLY A N 1
ATOM 1036 C CA . GLY A 1 136 ? -12.284 -15.873 -7.589 1.00 58.84 136 GLY A CA 1
ATOM 1037 C C . GLY A 1 136 ? -13.181 -15.845 -8.821 1.00 58.84 136 GLY A C 1
ATOM 1038 O O . GLY A 1 136 ? -13.992 -14.935 -8.986 1.00 58.84 136 GLY A O 1
ATOM 1039 N N . ASP A 1 137 ? -13.080 -16.881 -9.647 1.00 52.78 137 ASP A N 1
ATOM 1040 C CA . ASP A 1 137 ? -14.018 -17.221 -10.730 1.00 52.78 137 ASP A CA 1
ATOM 1041 C C . ASP A 1 137 ? -15.400 -17.661 -10.187 1.00 52.78 137 ASP A C 1
ATOM 1043 O O . ASP A 1 137 ? -16.055 -18.530 -10.755 1.00 52.78 137 ASP A O 1
ATOM 1047 N N . ASP A 1 138 ? -15.859 -17.099 -9.064 1.00 50.16 138 ASP A N 1
ATOM 1048 C CA . ASP A 1 138 ? -16.977 -17.651 -8.281 1.00 50.16 138 ASP A CA 1
ATOM 1049 C C . ASP A 1 138 ? -18.341 -17.580 -8.998 1.00 50.16 138 ASP A C 1
ATOM 1051 O O . ASP A 1 138 ? -19.298 -18.174 -8.518 1.00 50.16 138 ASP A O 1
ATOM 1055 N N . ASP A 1 139 ? -18.424 -16.956 -10.180 1.00 47.25 139 ASP A N 1
ATOM 1056 C CA . ASP A 1 139 ? -19.627 -16.936 -11.030 1.00 47.25 139 ASP A CA 1
ATOM 1057 C C . ASP A 1 139 ? -19.333 -17.021 -12.546 1.00 47.25 139 ASP A C 1
ATOM 1059 O O . ASP A 1 139 ? -20.161 -16.651 -13.388 1.00 47.25 139 ASP A O 1
ATOM 1063 N N . ALA A 1 140 ? -18.160 -17.521 -12.948 1.00 48.69 140 ALA A N 1
ATOM 1064 C CA . ALA A 1 140 ? -17.865 -17.717 -14.366 1.00 48.69 140 ALA A CA 1
ATOM 1065 C C . ALA A 1 140 ? -18.611 -18.954 -14.904 1.00 48.69 140 ALA A C 1
ATOM 1067 O O . ALA A 1 140 ? -18.062 -20.053 -15.000 1.00 48.69 140 ALA A O 1
ATOM 1068 N N . LEU A 1 141 ? -19.879 -18.787 -15.300 1.00 49.59 141 LEU A N 1
ATOM 1069 C CA . LEU A 1 141 ? -20.508 -19.719 -16.240 1.00 49.59 141 LEU A CA 1
ATOM 1070 C C . LEU A 1 141 ? -19.546 -19.913 -17.428 1.00 49.59 141 LEU A C 1
ATOM 1072 O O . LEU A 1 141 ? -19.028 -18.915 -17.939 1.00 49.59 141 LEU A O 1
ATOM 1076 N N . PRO A 1 142 ? -19.297 -21.149 -17.901 1.00 49.12 142 PRO A N 1
ATOM 1077 C CA . PRO A 1 142 ? -18.402 -21.374 -19.030 1.00 49.12 142 PRO A CA 1
ATOM 1078 C C . PRO A 1 142 ? -18.888 -20.570 -20.246 1.00 49.12 142 PRO A C 1
ATOM 1080 O O . PRO A 1 142 ? -19.929 -20.872 -20.826 1.00 49.12 142 PRO A O 1
ATOM 1083 N N . GLY A 1 143 ? -18.143 -19.516 -20.600 1.00 52.47 143 GLY A N 1
ATOM 1084 C CA . GLY A 1 143 ? -18.469 -18.581 -21.684 1.00 52.47 143 GLY A CA 1
ATOM 1085 C C . GLY A 1 143 ? -18.756 -17.132 -21.262 1.00 52.47 143 GLY A C 1
ATOM 1086 O O . GLY A 1 143 ? -18.838 -16.271 -22.138 1.00 52.47 143 GLY A O 1
ATOM 1087 N N . ALA A 1 144 ? -18.871 -16.825 -19.966 1.00 48.91 144 ALA A N 1
ATOM 1088 C CA . ALA A 1 144 ? -18.955 -15.450 -19.477 1.00 48.91 144 ALA A CA 1
ATOM 1089 C C . ALA A 1 144 ? -17.548 -14.887 -19.223 1.00 48.91 144 ALA A C 1
ATOM 1091 O O . ALA A 1 144 ? -16.737 -15.512 -18.543 1.00 48.91 144 ALA A O 1
ATOM 1092 N N . GLN A 1 145 ? -17.247 -13.696 -19.752 1.00 45.50 145 GLN A N 1
ATOM 1093 C CA . GLN A 1 145 ? -16.077 -12.935 -19.308 1.00 45.50 145 GLN A CA 1
ATOM 1094 C C . GLN A 1 145 ? -16.312 -12.549 -17.846 1.00 45.50 145 GLN A C 1
ATOM 1096 O O . GLN A 1 145 ? -17.087 -11.631 -17.571 1.00 45.50 145 GLN A O 1
ATOM 1101 N N . ALA A 1 146 ? -15.697 -13.277 -16.916 1.00 44.44 146 ALA A N 1
ATOM 1102 C CA . ALA A 1 146 ? -15.767 -12.971 -15.499 1.00 44.44 146 ALA A CA 1
ATOM 1103 C C . ALA A 1 146 ? -15.195 -11.569 -15.270 1.00 44.44 146 ALA A C 1
ATOM 1105 O O . ALA A 1 146 ? -13.984 -11.346 -15.313 1.00 44.44 146 ALA A O 1
ATOM 1106 N N . ARG A 1 147 ? -16.072 -10.591 -15.038 1.00 45.88 147 ARG A N 1
ATOM 1107 C CA . ARG A 1 147 ? -15.675 -9.330 -14.419 1.00 45.88 147 ARG A CA 1
ATOM 1108 C C . ARG A 1 147 ? -15.474 -9.629 -12.945 1.00 45.88 147 ARG A C 1
ATOM 1110 O O . ARG A 1 147 ? -16.376 -9.444 -12.140 1.00 45.88 147 ARG A O 1
ATOM 1117 N N . CYS A 1 148 ? -14.309 -10.172 -12.614 1.00 46.75 148 CYS A N 1
ATOM 1118 C CA . CYS A 1 148 ? -13.936 -10.431 -11.237 1.00 46.75 148 CYS A CA 1
ATOM 1119 C C . CYS A 1 148 ? -13.541 -9.103 -10.576 1.00 46.75 148 CYS A C 1
ATOM 1121 O O . CYS A 1 148 ? -12.362 -8.792 -10.406 1.00 46.75 148 CYS A O 1
ATOM 1123 N N . THR A 1 149 ? -14.528 -8.257 -10.292 1.00 55.34 149 THR A N 1
ATOM 1124 C CA . THR A 1 149 ? -14.350 -7.065 -9.463 1.00 55.34 149 THR A CA 1
ATOM 1125 C C . THR A 1 149 ? -14.596 -7.503 -8.031 1.00 55.34 149 THR A C 1
ATOM 1127 O O . THR A 1 149 ? -15.731 -7.770 -7.645 1.00 55.34 149 THR A O 1
ATOM 1130 N N . SER A 1 150 ? -13.528 -7.665 -7.253 1.00 63.25 150 SER A N 1
ATOM 1131 C CA . SER A 1 150 ? -13.659 -7.990 -5.838 1.00 63.25 150 SER A CA 1
ATOM 1132 C C . SER A 1 150 ? -14.218 -6.774 -5.099 1.00 63.25 150 SER A C 1
ATOM 1134 O O . SER A 1 150 ? -13.493 -5.911 -4.620 1.00 63.25 150 SER A O 1
ATOM 1136 N N . GLU A 1 151 ? -15.542 -6.684 -5.008 1.00 81.12 151 GLU A N 1
ATOM 1137 C CA . GLU A 1 151 ? -16.219 -5.584 -4.313 1.00 81.12 151 GLU A CA 1
ATOM 1138 C C . GLU A 1 151 ? -16.195 -5.759 -2.792 1.00 81.12 151 GLU A C 1
ATOM 1140 O O . GLU A 1 151 ? -16.721 -4.926 -2.061 1.00 81.12 151 GLU A O 1
ATOM 1145 N N . ARG A 1 152 ? -15.589 -6.834 -2.281 1.00 88.62 152 ARG A N 1
ATOM 1146 C CA . ARG A 1 152 ? -15.582 -7.156 -0.855 1.00 88.62 152 ARG A CA 1
ATOM 1147 C C . ARG A 1 152 ? -14.179 -7.200 -0.299 1.00 88.62 152 ARG A C 1
ATOM 1149 O O . ARG A 1 152 ? -13.239 -7.649 -0.946 1.00 88.62 152 ARG A O 1
ATOM 1156 N N . PHE A 1 153 ? -14.046 -6.806 0.955 1.00 92.06 153 PHE A N 1
ATOM 1157 C CA . PHE A 1 153 ? -12.794 -6.938 1.684 1.00 92.06 153 PHE A CA 1
ATOM 1158 C C . PHE A 1 153 ? -13.052 -7.090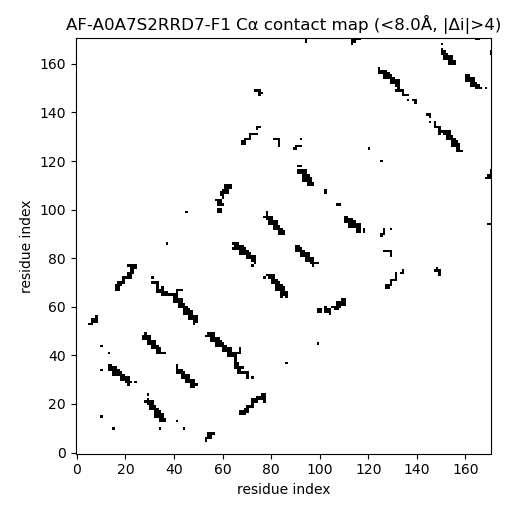 3.175 1.00 92.06 153 PHE A C 1
ATOM 1160 O O . PHE A 1 153 ? -14.127 -6.785 3.685 1.00 92.06 153 PHE A O 1
ATOM 1167 N N . VAL A 1 154 ? -12.051 -7.577 3.893 1.00 93.31 154 VAL A N 1
ATOM 1168 C CA . VAL A 1 154 ? -12.106 -7.776 5.335 1.00 93.31 154 VAL A CA 1
ATOM 1169 C C . VAL A 1 154 ? -11.133 -6.823 6.010 1.00 93.31 154 VAL A C 1
ATOM 1171 O O . VAL A 1 154 ? -9.990 -6.690 5.582 1.00 93.31 154 VAL A O 1
ATOM 1174 N N . SER A 1 155 ? -11.566 -6.186 7.095 1.00 93.38 155 SER A N 1
ATOM 1175 C CA . SER A 1 155 ? -10.684 -5.457 8.009 1.00 93.38 155 SER A CA 1
ATOM 1176 C C . SER A 1 155 ? -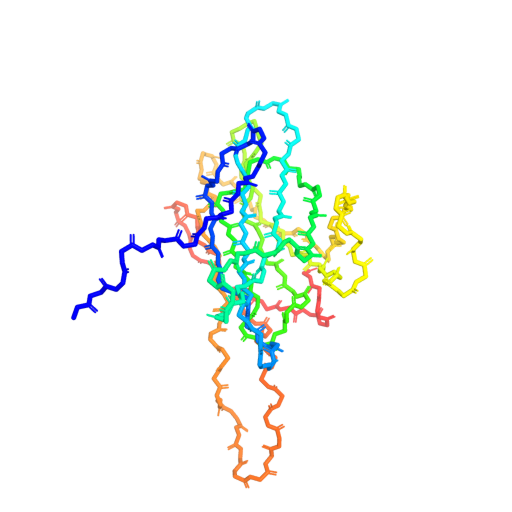10.489 -6.245 9.300 1.00 93.38 155 SER A C 1
ATOM 1178 O O . SER A 1 155 ? -11.469 -6.745 9.860 1.00 93.38 155 SER A O 1
ATOM 1180 N N . VAL A 1 156 ? -9.263 -6.271 9.814 1.00 93.81 156 VAL A N 1
ATOM 1181 C CA . VAL A 1 156 ? -8.899 -6.899 11.087 1.00 93.81 156 VAL A CA 1
ATOM 1182 C C . VAL A 1 156 ? -8.474 -5.819 12.074 1.00 93.81 156 VAL A C 1
ATOM 1184 O O . VAL A 1 156 ? -7.495 -5.108 11.841 1.00 93.81 156 VAL A O 1
ATOM 1187 N N . GLN A 1 157 ? -9.215 -5.706 13.168 1.00 91.50 157 GLN A N 1
ATOM 1188 C CA . GLN A 1 157 ? -8.883 -4.913 14.351 1.00 91.50 157 GLN A CA 1
ATOM 1189 C C . GLN A 1 157 ? -8.415 -5.845 15.476 1.00 91.50 157 GLN A C 1
ATOM 1191 O O . GLN A 1 157 ? -8.485 -7.066 15.334 1.00 91.50 157 GLN A O 1
ATOM 1196 N N . ASP A 1 158 ? -7.944 -5.286 16.591 1.00 89.00 158 ASP A N 1
ATOM 1197 C CA . ASP A 1 158 ? -7.470 -6.086 17.731 1.00 89.00 158 ASP A CA 1
ATOM 1198 C C . ASP A 1 158 ? -8.549 -7.011 18.310 1.00 89.00 158 ASP A C 1
ATOM 1200 O O . ASP A 1 158 ? -8.250 -8.112 18.767 1.00 89.00 158 ASP A O 1
ATOM 1204 N N . ASP A 1 159 ? -9.805 -6.575 18.272 1.00 88.00 159 ASP A N 1
ATOM 1205 C CA . ASP A 1 159 ? -10.945 -7.245 18.895 1.00 88.00 159 ASP A CA 1
ATOM 1206 C C . ASP A 1 159 ? -12.003 -7.736 17.898 1.00 88.00 159 ASP A C 1
ATOM 1208 O O . ASP A 1 159 ? -12.888 -8.511 18.263 1.00 88.00 159 ASP A O 1
ATOM 1212 N N . THR A 1 160 ? -11.949 -7.283 16.643 1.00 89.75 160 THR A N 1
ATOM 1213 C CA . THR A 1 160 ? -13.010 -7.533 15.666 1.00 89.75 160 THR A CA 1
ATOM 1214 C C . THR A 1 160 ? -12.482 -7.785 14.262 1.00 89.75 160 THR A C 1
ATOM 1216 O O . THR A 1 160 ? -11.513 -7.185 13.802 1.00 89.75 160 THR A O 1
ATOM 1219 N N . VAL A 1 161 ? -13.188 -8.651 13.540 1.00 91.62 161 VAL A N 1
ATOM 1220 C CA . VAL A 1 161 ? -13.043 -8.838 12.095 1.00 91.62 161 VAL A CA 1
ATOM 1221 C C . VAL A 1 161 ? -14.348 -8.395 11.446 1.00 91.62 161 VAL A C 1
ATOM 1223 O O . VAL A 1 161 ? -15.425 -8.741 11.931 1.00 91.62 161 VAL A O 1
ATOM 1226 N N . ARG A 1 162 ? -14.269 -7.596 10.380 1.00 91.00 162 ARG A N 1
ATOM 1227 C CA . ARG A 1 162 ? -15.449 -7.058 9.685 1.00 91.00 162 ARG A CA 1
ATOM 1228 C C . ARG A 1 162 ? -15.328 -7.279 8.188 1.00 91.00 162 ARG A C 1
ATOM 1230 O O . ARG A 1 162 ? -14.273 -6.987 7.631 1.00 91.00 162 ARG A O 1
ATOM 1237 N N . LEU A 1 163 ? -16.401 -7.769 7.574 1.00 90.56 163 LEU A N 1
ATOM 1238 C CA . LEU A 1 163 ? -16.567 -7.834 6.125 1.00 90.56 163 LEU A CA 1
ATOM 1239 C C . LEU A 1 163 ? -17.194 -6.526 5.639 1.00 90.56 163 LEU A C 1
ATOM 1241 O O . LEU A 1 163 ? -18.137 -6.024 6.251 1.00 90.56 163 LEU A O 1
ATOM 1245 N N . TRP A 1 164 ? -16.665 -6.010 4.542 1.00 89.38 164 TRP A N 1
ATOM 1246 C CA . TRP A 1 164 ? -17.104 -4.801 3.867 1.00 89.38 164 TRP A CA 1
ATOM 1247 C C . TRP A 1 164 ? -17.470 -5.137 2.429 1.00 89.38 164 TRP A C 1
ATOM 1249 O O . TRP A 1 164 ? -16.893 -6.053 1.840 1.00 89.38 164 TRP A O 1
ATOM 1259 N N . GLU A 1 165 ? -18.400 -4.369 1.880 1.00 86.50 165 GLU A N 1
ATOM 1260 C CA . GLU A 1 165 ? -18.824 -4.429 0.488 1.00 86.50 165 GLU A CA 1
ATOM 1261 C C . GLU A 1 165 ? -18.837 -2.998 -0.049 1.00 86.50 165 GLU A C 1
ATOM 1263 O O . GLU A 1 165 ? -19.321 -2.085 0.624 1.00 86.50 165 GLU A O 1
ATOM 1268 N N . LEU A 1 166 ? -18.230 -2.791 -1.211 1.00 81.75 166 LEU A N 1
ATOM 1269 C CA . LEU A 1 166 ? -18.177 -1.507 -1.888 1.00 81.75 166 LEU A CA 1
ATOM 1270 C C . LEU A 1 166 ? -19.497 -1.271 -2.611 1.00 81.75 166 LEU A C 1
ATOM 1272 O O . LEU A 1 166 ? -19.941 -2.112 -3.386 1.00 81.75 166 LEU A O 1
ATOM 1276 N N . ALA A 1 167 ? -20.086 -0.097 -2.417 1.00 73.75 167 ALA A N 1
ATOM 1277 C CA . ALA A 1 167 ? -21.194 0.355 -3.244 1.00 73.75 167 ALA A CA 1
ATOM 1278 C C . ALA A 1 167 ? -20.623 1.228 -4.369 1.00 73.75 167 ALA A C 1
ATOM 1280 O O . ALA A 1 167 ? -20.066 2.292 -4.105 1.00 73.75 167 ALA A O 1
ATOM 1281 N N . GLU A 1 168 ? -20.720 0.775 -5.623 1.00 66.19 168 GLU A N 1
ATOM 1282 C CA . GLU A 1 168 ? -20.284 1.537 -6.812 1.00 66.19 168 GLU A CA 1
ATOM 1283 C C . GLU A 1 168 ? -18.811 2.016 -6.755 1.00 66.19 168 GLU A C 1
ATOM 1285 O O . GLU A 1 168 ? -18.466 3.106 -7.218 1.00 66.19 168 GLU A O 1
ATOM 1290 N N . GLY A 1 169 ? -17.915 1.220 -6.159 1.00 59.16 169 GLY A N 1
ATOM 1291 C CA . GLY A 1 169 ? -16.493 1.569 -6.024 1.00 59.16 169 GLY A CA 1
ATOM 1292 C C . GLY A 1 169 ? -16.192 2.637 -4.962 1.00 59.16 169 GLY A C 1
ATOM 1293 O O . GLY A 1 169 ? -15.118 3.242 -4.984 1.00 59.16 169 GLY A O 1
ATOM 1294 N N . ARG A 1 170 ? -17.125 2.889 -4.038 1.00 59.22 170 ARG A N 1
ATOM 1295 C CA . ARG A 1 170 ? -16.950 3.766 -2.872 1.00 59.22 170 ARG A CA 1
ATOM 1296 C C . ARG A 1 170 ? -17.344 3.043 -1.580 1.00 59.22 170 ARG A C 1
ATOM 1298 O O . ARG A 1 170 ? -18.018 2.012 -1.615 1.00 59.22 170 ARG A O 1
ATOM 1305 N N . LEU A 1 171 ? -16.863 3.580 -0.455 1.00 56.12 171 LEU A N 1
ATOM 1306 C CA . LEU A 1 171 ? -17.224 3.155 0.906 1.00 56.12 171 LEU A CA 1
ATOM 1307 C C . LEU A 1 171 ? -18.439 3.918 1.432 1.00 56.12 171 LEU A C 1
ATOM 1309 O O . LEU A 1 171 ? -18.551 5.122 1.106 1.00 56.12 171 LEU A O 1
#

Solvent-accessible surface area (backbone atoms only — not comparable to full-atom values): 9726 Å² total; per-residue (Å²): 133,82,81,90,73,79,61,69,78,81,67,80,94,49,45,80,62,22,66,34,66,43,31,61,51,85,100,53,54,36,33,37,40,20,17,44,40,86,98,45,82,16,42,38,37,34,32,34,52,38,81,90,75,54,38,54,44,72,41,30,38,26,50,36,85,30,21,28,63,26,54,28,47,31,70,53,41,61,38,38,34,37,37,33,25,37,52,96,92,44,54,49,45,35,37,30,43,49,77,61,88,81,43,56,82,88,53,74,41,76,58,46,75,50,31,64,58,90,74,78,62,67,80,90,42,38,67,65,44,57,44,62,44,76,64,55,78,84,77,46,54,95,87,52,85,67,78,50,69,58,49,34,32,36,41,34,37,74,87,47,74,46,84,46,69,46,59,94,82,27,106

pLDDT: mean 84.35, std 14.63, range [44.22, 97.56]

Radius of gyration: 16.97 Å; Cα contacts (8 Å, |Δi|>4): 401; chains: 1; bounding box: 45×35×45 Å

Mean predicted aligned error: 7.42 Å